Protein AF-A0A817SFK7-F1 (afdb_monomer)

Foldseek 3Di:
DAAAPPDNDDDDLLQAQLPDQPHPVSCSVVPQQNVVPPPPQFQDDDPPRSHTHRPNPACPPDQPDPVSVSVCPDVVQPDDQDPDDQLQCQLQPGFSHDWDADPNDTDTSNPPCVVPPCQDPRNACPNRQRDDVSPSNDD

pLDDT: mean 80.05, std 12.33, range [41.25, 94.56]

Secondary structure (DSSP, 8-state):
-EE-TTSS-EE-GGGSSSSS--STT--STT-TTGGGG--TTPEE-STT---EE-GGGSSSSS--STT-TTT---TTSSS---SS--TTTTTSS---SPPEEETTEEE-TTSSGGGS-SSSTTTTTSSS--SGGGGGG--

Nearest PDB structures (foldseek):
  8jxc-assembly1_A  TM=4.296E-01  e=4.585E-03  Rattus norvegicus
  8jxb-assembly1_B  TM=3.738E-01  e=1.052E-03  Rattus norvegicus
  2kny-assembly1_A  TM=7.886E-01  e=1.893E-01  Homo sapiens
  8jxg-assembly1_A  TM=3.583E-01  e=1.256E-02  Rattus norvegicus
  8yw1-assembly1_C  TM=3.105E-01  e=2.523E-02  Homo sapiens

Sequence (139 aa):
MYRCANSSKCISKYRLLDGIQDCLANDDETYGNSCSLGHHYRFQCSDDWPKCLSPLLIHDDYEDCPVGEEEIQFPWRIAQSRTNISFATICDGFRELEPILIDDQYHTDETECNYWPCDNRYTRCNNIWNCPKGNDQLP

Structure (mmCIF, N/CA/C/O backbone):
data_AF-A0A817SFK7-F1
#
_entry.id   AF-A0A817SFK7-F1
#
loop_
_atom_site.group_PDB
_atom_site.id
_atom_site.type_symbol
_atom_site.label_atom_id
_atom_site.label_alt_id
_atom_site.label_com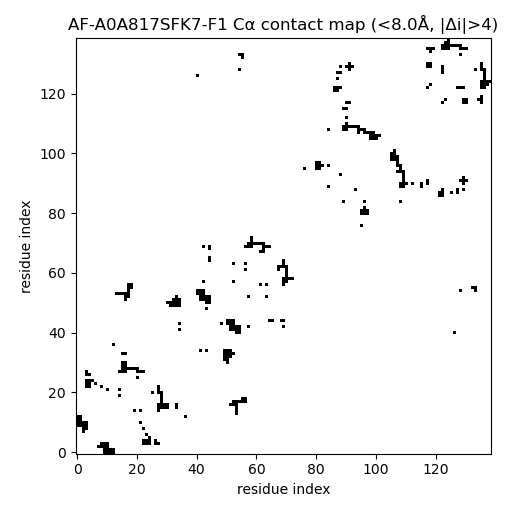p_id
_atom_site.label_asym_id
_atom_site.label_entity_id
_atom_site.label_seq_id
_atom_site.pdbx_PDB_ins_code
_atom_site.Cartn_x
_atom_site.Cartn_y
_atom_site.Cartn_z
_atom_site.occupancy
_atom_site.B_iso_or_equiv
_atom_site.auth_seq_id
_atom_site.auth_comp_id
_atom_site.auth_asym_id
_atom_site.auth_atom_id
_atom_site.pdbx_PDB_model_num
ATOM 1 N N . MET A 1 1 ? -6.411 -5.310 19.654 1.00 84.50 1 MET A N 1
ATOM 2 C CA . MET A 1 1 ? -7.867 -5.277 19.414 1.00 84.50 1 MET A CA 1
ATOM 3 C C . MET A 1 1 ? -8.401 -3.886 19.736 1.00 84.50 1 MET A C 1
ATOM 5 O O . MET A 1 1 ? -7.888 -3.277 20.672 1.00 84.50 1 MET A O 1
ATOM 9 N N . TYR A 1 2 ? -9.351 -3.390 18.948 1.00 88.44 2 TYR A N 1
ATOM 10 C CA . TYR A 1 2 ? -10.084 -2.131 19.127 1.00 88.44 2 TYR A CA 1
ATOM 11 C C . TYR A 1 2 ? -11.576 -2.446 19.279 1.00 88.44 2 TYR A C 1
ATOM 13 O O . TYR A 1 2 ? -12.042 -3.414 18.681 1.00 88.44 2 TYR A O 1
ATOM 21 N N . ARG A 1 3 ? -12.314 -1.683 20.092 1.00 93.88 3 ARG A N 1
ATOM 22 C CA . ARG A 1 3 ? -13.761 -1.863 20.282 1.00 93.88 3 ARG A CA 1
ATOM 23 C C . ARG A 1 3 ? -14.482 -0.653 19.709 1.00 93.88 3 ARG A C 1
ATOM 25 O O . ARG A 1 3 ? -14.225 0.448 20.183 1.00 93.88 3 ARG A O 1
ATOM 32 N N . CYS A 1 4 ? -15.394 -0.898 18.774 1.00 94.56 4 CYS A N 1
ATOM 33 C CA . CYS A 1 4 ? -16.192 0.149 18.152 1.00 94.56 4 CYS A CA 1
ATOM 34 C C . CYS A 1 4 ? -17.044 0.898 19.192 1.00 94.56 4 CYS A C 1
AT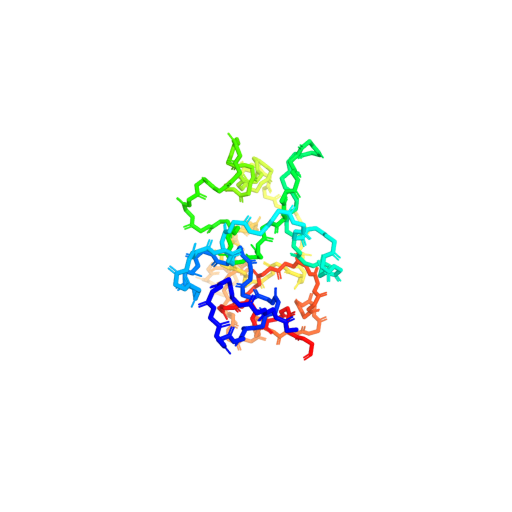OM 36 O O . CYS A 1 4 ? -17.577 0.304 20.143 1.00 94.56 4 CYS A O 1
ATOM 38 N N . ALA A 1 5 ? -17.227 2.195 18.989 1.00 93.81 5 ALA A N 1
ATOM 39 C CA . ALA A 1 5 ? -18.073 3.052 19.794 1.00 93.81 5 ALA A CA 1
ATOM 40 C C . ALA A 1 5 ? -19.527 2.565 19.746 1.00 93.81 5 ALA A C 1
ATOM 42 O O . ALA A 1 5 ? -20.034 2.129 18.712 1.00 93.81 5 ALA A O 1
ATOM 43 N N . ASN A 1 6 ? -20.207 2.615 20.896 1.00 91.94 6 ASN A N 1
ATOM 44 C CA . ASN A 1 6 ? -21.608 2.198 21.054 1.00 91.94 6 ASN A CA 1
ATOM 45 C C . ASN A 1 6 ? -21.925 0.774 20.552 1.00 91.94 6 ASN A C 1
ATOM 47 O O . ASN A 1 6 ? -23.074 0.460 20.251 1.00 91.94 6 ASN A O 1
ATOM 51 N N . SER A 1 7 ? -20.919 -0.100 20.481 1.00 91.56 7 SER A N 1
ATOM 52 C CA . SER A 1 7 ? -21.060 -1.456 19.966 1.00 91.56 7 SER A CA 1
ATOM 53 C C . SER A 1 7 ? -20.242 -2.456 20.783 1.00 91.56 7 SER A C 1
ATOM 55 O O . SER A 1 7 ? -19.253 -2.118 21.441 1.00 91.56 7 SER A O 1
ATOM 57 N N . SER A 1 8 ? -20.668 -3.719 20.746 1.00 92.44 8 SER A N 1
ATOM 58 C CA . SER A 1 8 ? -19.890 -4.859 21.237 1.00 92.44 8 SER A CA 1
ATOM 59 C C . SER A 1 8 ? -18.944 -5.426 20.173 1.00 92.44 8 SER A C 1
ATOM 61 O O . SER A 1 8 ? -18.239 -6.396 20.445 1.00 92.44 8 SER A O 1
ATOM 63 N N . LYS A 1 9 ? -18.939 -4.861 18.956 1.00 92.38 9 LYS A N 1
ATOM 64 C CA . LYS A 1 9 ? -18.041 -5.276 17.876 1.00 92.38 9 LYS A CA 1
ATOM 65 C C . LYS A 1 9 ? -16.607 -4.873 18.217 1.00 92.38 9 LYS A C 1
ATOM 67 O O . LYS A 1 9 ? -16.328 -3.723 18.558 1.00 92.38 9 LYS A O 1
ATOM 72 N N . CYS A 1 10 ? -15.704 -5.835 18.094 1.00 92.56 10 CYS A N 1
ATOM 73 C CA . CYS A 1 10 ? -14.273 -5.627 18.227 1.00 92.56 10 CYS A CA 1
ATOM 74 C C . CYS A 1 10 ? -13.593 -5.948 16.900 1.00 92.56 10 CYS A C 1
ATOM 76 O O . CYS A 1 10 ? -13.917 -6.951 16.266 1.00 92.56 10 CYS A O 1
ATOM 78 N N . ILE A 1 11 ? -12.626 -5.125 16.518 1.00 87.81 11 ILE A N 1
ATOM 79 C CA . ILE A 1 11 ? -11.842 -5.276 15.296 1.00 87.81 11 ILE A CA 1
ATOM 80 C C . ILE A 1 11 ? -10.348 -5.326 15.619 1.00 87.81 11 ILE A C 1
ATOM 82 O O . ILE A 1 11 ? -9.895 -5.075 16.746 1.00 87.81 11 ILE A O 1
ATOM 86 N N . SER A 1 12 ? -9.558 -5.711 14.626 1.00 86.38 12 SER A N 1
ATOM 87 C CA . SER A 1 12 ? -8.106 -5.649 14.731 1.00 86.38 12 SER A CA 1
ATOM 88 C C . SER A 1 12 ? -7.633 -4.192 14.725 1.00 86.38 12 SER A C 1
ATOM 90 O O . SER A 1 12 ? -8.228 -3.360 14.060 1.00 86.38 12 SER A O 1
ATOM 92 N N . LYS A 1 13 ? -6.535 -3.866 15.421 1.00 84.62 13 LYS A N 1
ATOM 93 C CA . LYS A 1 13 ? -5.956 -2.502 15.375 1.00 84.62 13 LYS A CA 1
ATOM 94 C C . LYS A 1 13 ? -5.344 -2.158 14.006 1.00 84.62 13 LYS A C 1
ATOM 96 O O . LYS A 1 13 ? -5.092 -0.993 13.723 1.00 84.62 13 LYS A O 1
ATOM 101 N N . TYR A 1 14 ? -5.109 -3.175 13.178 1.00 81.12 14 TYR A N 1
ATOM 102 C CA . TYR A 1 14 ? -4.690 -3.017 11.786 1.00 81.12 14 TYR A CA 1
ATOM 103 C C . TYR A 1 14 ? -5.815 -2.476 10.887 1.00 81.12 14 TYR A C 1
ATOM 105 O O . TYR A 1 14 ? -5.510 -1.918 9.848 1.00 81.12 14 TYR A O 1
ATOM 113 N N . ARG A 1 15 ? -7.080 -2.598 11.314 1.00 85.62 15 ARG A N 1
ATOM 114 C CA . ARG A 1 15 ? -8.289 -2.109 10.628 1.00 85.62 15 ARG A CA 1
ATOM 115 C C . ARG A 1 15 ? -8.686 -0.691 11.060 1.00 85.62 15 ARG A C 1
ATOM 117 O O . ARG A 1 15 ? -9.852 -0.393 11.233 1.00 85.62 15 ARG A O 1
ATOM 124 N N . LEU A 1 16 ? -7.711 0.113 11.471 1.00 89.81 16 LEU A N 1
ATOM 125 C CA . LEU A 1 16 ? -7.960 1.496 11.883 1.00 89.81 16 LEU A CA 1
ATOM 126 C C . LEU A 1 16 ? -7.345 2.394 10.824 1.00 89.81 16 LEU A C 1
ATOM 128 O O . LEU A 1 16 ? -6.133 2.273 10.618 1.00 89.81 16 LEU A O 1
ATOM 132 N N . LEU A 1 17 ? -8.116 3.306 10.237 1.00 89.94 17 LEU A N 1
ATOM 133 C CA . LEU A 1 17 ? -7.667 4.144 9.121 1.00 89.94 17 LEU A CA 1
ATOM 134 C C . LEU A 1 17 ? -7.189 3.285 7.948 1.00 89.94 17 LEU A C 1
ATOM 136 O O . LEU A 1 17 ? -6.061 3.461 7.487 1.00 89.94 17 LEU A O 1
ATOM 140 N N . ASP A 1 18 ? -7.981 2.283 7.575 1.00 85.81 18 ASP A N 1
ATOM 141 C CA . ASP A 1 18 ? -7.690 1.390 6.453 1.00 85.81 18 ASP A CA 1
ATOM 142 C C . ASP A 1 18 ? -8.562 1.639 5.213 1.00 85.81 1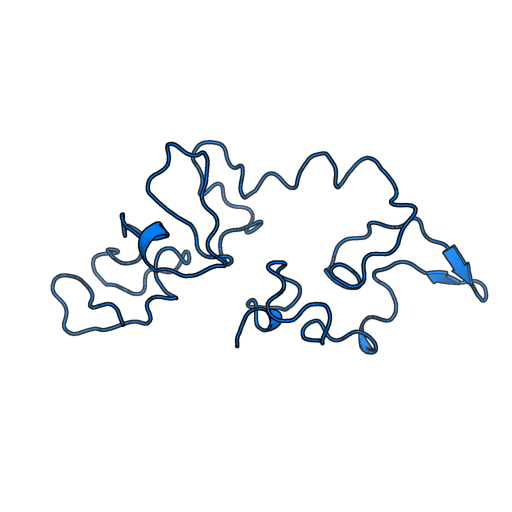8 ASP A C 1
ATOM 144 O O . ASP A 1 18 ? -8.490 0.872 4.253 1.00 85.81 18 ASP A O 1
ATOM 148 N N . GLY A 1 19 ? -9.362 2.708 5.243 1.00 87.50 19 GLY A N 1
ATOM 149 C CA . GLY A 1 19 ? -10.293 3.112 4.194 1.00 87.50 19 GLY A CA 1
ATOM 150 C C . GLY A 1 19 ? -11.632 2.389 4.260 1.00 87.50 19 GLY A C 1
ATOM 151 O O . GLY A 1 19 ? -12.549 2.711 3.501 1.00 87.50 19 GLY A O 1
ATOM 152 N N . ILE A 1 20 ? -11.782 1.402 5.150 1.00 89.31 20 ILE A N 1
ATOM 153 C CA . ILE A 1 20 ? -12.969 0.561 5.235 1.00 89.31 20 ILE A CA 1
ATOM 154 C C . ILE A 1 20 ? -13.701 0.863 6.534 1.00 89.31 20 ILE A C 1
ATOM 156 O O . ILE A 1 20 ? -13.206 0.632 7.628 1.00 89.31 20 ILE A O 1
ATOM 160 N N . GLN A 1 21 ? -14.959 1.282 6.413 1.00 93.44 21 GLN A N 1
ATOM 161 C CA . GLN A 1 21 ? -15.839 1.392 7.569 1.00 93.44 21 GLN A CA 1
ATOM 162 C C . GLN A 1 21 ? -16.195 -0.005 8.115 1.00 93.44 21 GLN A C 1
ATOM 164 O O . GLN A 1 21 ? -17.176 -0.636 7.703 1.00 93.44 21 GLN A O 1
ATOM 169 N N . ASP A 1 22 ? -15.436 -0.485 9.093 1.00 91.94 22 ASP A N 1
ATOM 170 C CA . ASP A 1 22 ? -15.743 -1.670 9.880 1.00 91.94 22 ASP A CA 1
ATOM 171 C C . ASP A 1 22 ? -16.681 -1.346 11.056 1.00 91.94 22 ASP A C 1
ATOM 173 O O . ASP A 1 22 ? -17.517 -2.184 11.434 1.00 91.94 22 ASP A O 1
ATOM 177 N N . CYS A 1 23 ? -16.582 -0.163 11.663 1.00 92.88 23 CYS A N 1
ATOM 178 C CA . CYS A 1 23 ? -17.437 0.241 12.776 1.00 92.88 23 CYS A CA 1
ATOM 179 C C . CYS A 1 23 ? -18.687 1.013 12.318 1.00 92.88 23 CYS A C 1
ATOM 181 O O . CYS A 1 23 ? -18.649 1.904 11.475 1.00 92.88 23 CYS A O 1
ATOM 183 N N . LEU A 1 24 ? -19.838 0.729 12.949 1.00 92.81 24 LEU A N 1
ATOM 184 C CA . LEU A 1 24 ? -21.110 1.411 12.640 1.00 92.81 24 LEU A CA 1
ATOM 185 C C . LEU A 1 24 ? -21.031 2.935 12.815 1.00 92.81 24 LEU A C 1
ATOM 187 O O . LEU A 1 24 ? -21.691 3.665 12.085 1.00 92.81 24 LEU A O 1
ATOM 191 N N . ALA A 1 25 ? -20.241 3.401 13.783 1.00 93.12 25 ALA A N 1
ATOM 192 C CA . ALA A 1 25 ? -20.042 4.820 14.056 1.00 93.12 25 ALA A CA 1
ATOM 193 C C . ALA A 1 25 ? -18.866 5.436 13.271 1.00 93.12 25 ALA A C 1
ATOM 195 O O . ALA A 1 25 ? -18.609 6.625 13.443 1.00 93.12 25 ALA A O 1
ATOM 196 N N . ASN A 1 26 ? -18.181 4.655 12.422 1.00 93.62 26 ASN A N 1
ATOM 197 C CA . ASN A 1 26 ? -17.002 5.065 11.648 1.00 93.62 26 ASN A CA 1
ATOM 198 C C . ASN A 1 26 ? -15.843 5.604 12.518 1.00 93.62 26 ASN A C 1
ATOM 200 O O . ASN A 1 26 ? -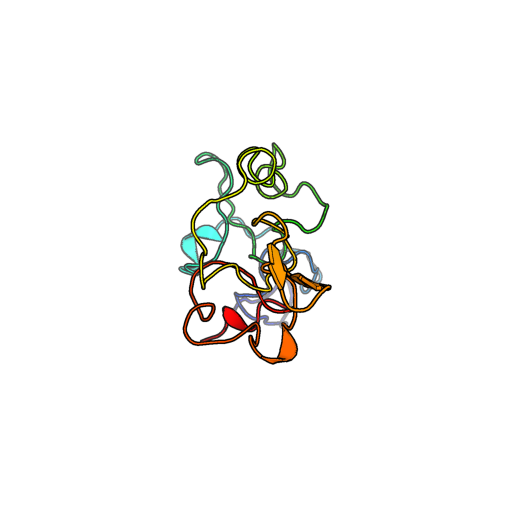15.079 6.487 12.122 1.00 93.62 26 ASN A O 1
ATOM 204 N N . ASP A 1 27 ? -15.765 5.136 13.765 1.00 93.25 27 A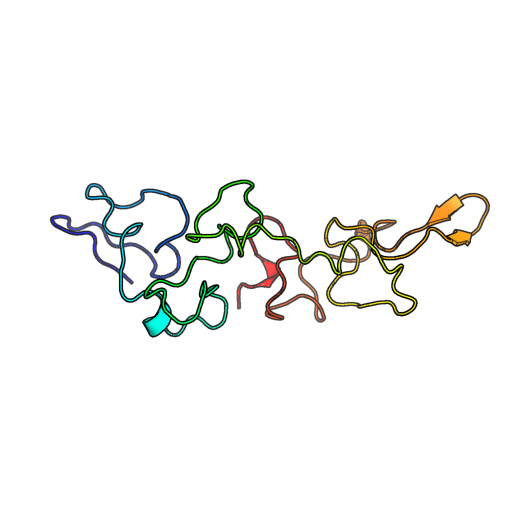SP A N 1
ATOM 205 C CA . ASP A 1 27 ? -14.762 5.541 14.752 1.00 93.25 27 ASP A CA 1
ATOM 206 C C . ASP A 1 27 ? -13.390 4.885 14.526 1.00 93.25 27 ASP A C 1
ATOM 208 O O . ASP A 1 27 ? -12.364 5.390 14.984 1.00 93.25 27 ASP A O 1
ATOM 212 N N . ASP A 1 28 ? -13.375 3.797 13.766 1.00 92.25 28 ASP A N 1
ATOM 213 C CA . ASP A 1 28 ? -12.198 3.149 13.203 1.00 92.25 28 ASP A CA 1
ATOM 214 C C . ASP A 1 28 ? -11.474 4.020 12.171 1.00 92.25 28 ASP A C 1
ATOM 216 O O . ASP A 1 28 ? -10.264 4.224 12.292 1.00 92.25 28 ASP A O 1
ATOM 220 N N . GLU A 1 29 ? -12.225 4.645 11.263 1.00 92.62 29 GLU A N 1
ATOM 221 C CA . GLU A 1 29 ? -11.691 5.514 10.200 1.00 92.62 29 GLU A CA 1
ATOM 222 C C . GLU A 1 29 ? -11.489 6.971 10.648 1.00 92.62 29 GLU A C 1
ATOM 224 O O . GLU A 1 29 ? -11.021 7.844 9.915 1.00 92.62 29 GLU A O 1
ATOM 229 N N . THR A 1 30 ? -11.803 7.267 11.907 1.00 90.44 30 THR A N 1
ATOM 230 C CA . THR A 1 30 ? -11.577 8.584 12.520 1.00 90.44 30 THR A CA 1
ATOM 231 C C . THR A 1 30 ? -10.665 8.521 13.742 1.00 90.44 30 THR A C 1
ATOM 233 O O . THR A 1 30 ? -10.536 9.499 14.483 1.00 90.44 30 THR A O 1
ATOM 236 N N . TYR A 1 31 ? -9.961 7.402 13.930 1.00 89.62 31 TYR A N 1
ATOM 237 C CA . TYR A 1 31 ? -9.110 7.167 15.088 1.00 89.62 31 TYR A CA 1
ATOM 238 C C . TYR A 1 31 ? -7.909 8.128 15.150 1.00 89.62 31 TYR A C 1
ATOM 240 O O . TYR A 1 31 ? -6.950 8.015 14.392 1.00 89.62 31 TYR A O 1
ATOM 248 N N . GLY A 1 32 ? -7.940 9.073 16.095 1.00 85.06 32 GLY A N 1
ATOM 249 C CA . GLY A 1 32 ? -6.965 10.171 16.167 1.00 85.06 32 GLY A CA 1
ATOM 250 C C . GLY A 1 32 ? -5.578 9.832 16.727 1.00 85.06 32 GLY A C 1
ATOM 251 O O . GLY A 1 32 ? -4.671 10.627 16.553 1.00 85.06 32 GLY A O 1
ATOM 252 N N . ASN A 1 33 ? -5.390 8.681 17.386 1.00 84.69 33 ASN A N 1
ATOM 253 C CA . ASN A 1 33 ? -4.102 8.279 17.988 1.00 84.69 33 ASN A CA 1
ATOM 254 C C . ASN A 1 33 ? -3.448 7.114 17.231 1.00 84.69 33 ASN A C 1
ATOM 256 O O . ASN A 1 33 ? -2.780 6.259 17.821 1.00 84.69 33 ASN A O 1
ATOM 260 N N . SER A 1 34 ? -3.679 7.022 15.924 1.00 85.31 34 SER A N 1
ATOM 261 C CA . SER A 1 34 ? -3.199 5.913 15.093 1.00 85.31 34 SER A CA 1
ATOM 262 C C . SER A 1 34 ? -1.674 5.795 15.064 1.00 85.31 34 SER A C 1
ATOM 264 O O . SER A 1 34 ? -1.155 4.683 14.991 1.00 85.31 34 SER A O 1
ATOM 266 N N . CYS A 1 35 ? -0.952 6.910 15.207 1.00 82.62 35 CYS A N 1
ATOM 267 C CA . CYS A 1 35 ? 0.510 6.924 15.295 1.00 82.62 35 CYS A CA 1
ATOM 268 C C . CYS A 1 35 ? 1.031 6.227 16.563 1.00 82.62 35 CYS A C 1
ATOM 270 O O . CYS A 1 35 ? 2.060 5.557 16.547 1.00 82.62 35 CYS A O 1
ATOM 272 N N . SER A 1 36 ? 0.286 6.298 17.672 1.00 83.00 36 SER A N 1
ATOM 273 C CA . SER A 1 36 ? 0.658 5.661 18.944 1.00 83.00 36 SER A CA 1
ATOM 274 C C . SER A 1 36 ? 0.358 4.161 18.996 1.00 83.00 36 SER A C 1
ATOM 276 O O . SER A 1 36 ? 0.622 3.516 20.011 1.00 83.00 36 SER A O 1
ATOM 278 N N . LEU A 1 37 ? -0.204 3.578 17.932 1.00 77.38 37 LEU A N 1
ATOM 279 C CA . LEU A 1 37 ? -0.498 2.146 17.895 1.00 77.38 37 LEU A CA 1
ATOM 280 C C . LEU A 1 37 ? 0.772 1.278 17.819 1.00 77.38 37 LEU A C 1
ATOM 282 O O . LEU A 1 37 ? 0.668 0.063 17.985 1.00 77.38 37 LEU A O 1
ATOM 286 N N . GLY A 1 38 ? 1.949 1.882 17.606 1.00 63.00 38 GLY A N 1
ATOM 287 C CA . GLY A 1 38 ? 3.236 1.177 17.562 1.00 63.00 38 GLY A CA 1
ATOM 288 C C . GLY A 1 38 ? 3.379 0.265 16.343 1.00 63.00 38 GLY A C 1
ATOM 289 O O . GLY A 1 38 ? 4.179 -0.666 16.349 1.00 63.00 38 GLY A O 1
ATOM 290 N N . HIS A 1 39 ? 2.572 0.501 15.308 1.00 65.88 39 HIS A N 1
ATOM 291 C CA . HIS A 1 39 ? 2.678 -0.204 14.041 1.00 65.88 39 HIS A CA 1
ATOM 292 C C . HIS A 1 39 ? 3.740 0.492 13.196 1.00 65.88 39 HIS A C 1
ATOM 294 O O . HIS A 1 39 ? 3.493 1.573 12.671 1.00 65.88 39 HIS A O 1
ATOM 300 N N . HIS A 1 40 ? 4.903 -0.149 13.077 1.00 53.75 40 HIS A N 1
ATOM 301 C CA . HIS A 1 40 ? 6.073 0.369 12.360 1.00 53.75 40 HIS A CA 1
ATOM 302 C C . HIS A 1 40 ? 5.794 0.799 10.911 1.00 53.75 40 HIS A C 1
ATOM 304 O O . HIS A 1 40 ? 6.528 1.623 10.385 1.00 53.75 40 HIS A O 1
ATOM 310 N N . TYR A 1 41 ? 4.741 0.260 10.291 1.00 61.88 41 TYR A N 1
ATOM 311 C CA . TYR A 1 41 ? 4.451 0.416 8.866 1.00 61.88 41 TYR A CA 1
ATOM 312 C C . TYR A 1 41 ? 3.407 1.494 8.542 1.00 61.88 41 TYR A C 1
ATOM 314 O O . TYR A 1 41 ? 3.051 1.646 7.384 1.00 61.88 41 TYR A O 1
ATOM 322 N N . ARG A 1 42 ? 2.862 2.220 9.526 1.00 77.19 42 ARG A N 1
ATOM 323 C CA . ARG A 1 42 ? 1.869 3.269 9.237 1.00 77.19 42 ARG A CA 1
ATOM 324 C C . ARG A 1 42 ? 2.533 4.516 8.659 1.00 77.19 42 ARG A C 1
ATOM 326 O O . ARG A 1 42 ? 3.573 4.937 9.160 1.00 77.19 42 ARG A O 1
ATOM 333 N N . PHE A 1 43 ? 1.898 5.125 7.663 1.00 80.19 43 PHE A N 1
ATOM 334 C CA . PHE A 1 43 ? 2.380 6.356 7.047 1.00 80.19 43 PHE A CA 1
ATOM 335 C C . PHE A 1 43 ? 1.906 7.559 7.851 1.00 80.19 43 PHE A C 1
ATOM 337 O O . PHE A 1 43 ? 0.706 7.770 8.011 1.00 80.19 43 PHE A O 1
ATOM 344 N N . GLN A 1 44 ? 2.838 8.329 8.398 1.00 83.88 44 GLN A N 1
ATOM 345 C CA . GLN A 1 44 ? 2.517 9.634 8.953 1.00 83.88 44 GLN A CA 1
ATOM 346 C C . GLN A 1 44 ? 2.585 10.635 7.804 1.00 83.88 44 GLN A C 1
ATOM 348 O O . GLN A 1 44 ? 3.621 10.732 7.148 1.00 83.88 44 GLN A O 1
ATOM 353 N N . CYS A 1 45 ? 1.495 11.369 7.582 1.00 80.62 45 CYS A N 1
ATOM 354 C CA . CYS A 1 45 ? 1.537 12.579 6.765 1.00 80.62 45 CYS A CA 1
ATOM 355 C C . CYS A 1 45 ? 2.506 13.598 7.413 1.00 80.62 45 CYS A C 1
ATOM 357 O O . CYS A 1 45 ? 3.156 13.303 8.416 1.00 80.62 45 CYS A O 1
ATOM 359 N N . SER A 1 46 ? 2.582 14.812 6.881 1.00 79.75 46 SER A N 1
ATOM 360 C CA . SER A 1 46 ? 3.342 15.947 7.415 1.00 79.75 46 SER A CA 1
ATOM 361 C C . SER A 1 46 ? 3.360 15.958 8.950 1.00 79.75 46 SER A C 1
ATOM 363 O O . SER A 1 46 ? 2.327 15.693 9.560 1.00 79.75 46 SER A O 1
ATOM 365 N N . ASP A 1 47 ? 4.497 16.291 9.578 1.00 69.06 47 ASP A N 1
ATOM 366 C CA . ASP A 1 47 ? 4.728 16.132 11.033 1.00 69.06 47 ASP A CA 1
ATOM 367 C C . ASP A 1 47 ? 3.613 16.711 11.935 1.00 69.06 47 ASP A C 1
ATOM 369 O O . ASP A 1 47 ? 3.399 16.240 13.054 1.00 69.06 47 ASP A O 1
ATOM 373 N N . ASP A 1 48 ? 2.874 17.708 11.443 1.00 77.88 48 ASP A N 1
ATOM 374 C CA . ASP A 1 48 ? 1.752 18.354 12.131 1.00 77.88 48 ASP A CA 1
ATOM 375 C C . ASP A 1 48 ? 0.427 17.559 12.083 1.00 77.88 48 ASP A C 1
ATOM 377 O O . ASP A 1 48 ? -0.553 17.934 12.738 1.00 77.88 48 ASP A O 1
ATOM 381 N N . TRP A 1 49 ? 0.354 16.465 11.319 1.00 80.75 49 TRP A N 1
ATOM 382 C CA . TRP A 1 49 ? -0.848 15.652 11.187 1.00 80.75 49 TRP A CA 1
ATOM 383 C C . TRP A 1 49 ? -0.901 14.566 12.273 1.00 80.75 49 TRP A C 1
ATOM 385 O O . TRP A 1 49 ? 0.012 13.749 12.399 1.00 80.75 49 TRP A O 1
ATOM 395 N N . PRO A 1 50 ? -1.981 14.509 13.074 1.00 81.38 50 PRO A N 1
ATOM 396 C CA . PRO A 1 50 ? -2.038 13.645 14.256 1.00 81.38 50 PRO A CA 1
ATOM 397 C C . PRO A 1 50 ? -2.308 12.170 13.926 1.00 81.38 50 PRO A C 1
ATOM 399 O O . PRO A 1 50 ? -2.240 11.308 14.805 1.00 81.38 50 PRO A O 1
ATOM 402 N N . LYS A 1 51 ? -2.676 11.883 12.677 1.00 86.81 51 LYS A N 1
ATOM 403 C CA . LYS A 1 51 ? -3.064 10.559 12.210 1.00 86.81 51 LYS A CA 1
ATOM 404 C C . LYS A 1 51 ? -1.920 9.925 11.417 1.00 86.81 51 LYS A C 1
ATOM 406 O O . LYS A 1 51 ? -1.030 10.583 10.902 1.00 86.81 51 LYS A O 1
ATOM 411 N N . CYS A 1 52 ? -1.966 8.608 11.348 1.00 85.31 52 CYS A N 1
ATOM 412 C CA . CYS A 1 52 ? -1.014 7.777 10.638 1.00 85.31 52 CYS A CA 1
ATOM 413 C C . CYS A 1 52 ? -1.824 6.726 9.890 1.00 85.31 52 CYS A C 1
ATOM 415 O O . CYS A 1 52 ? -2.469 5.876 10.524 1.00 85.31 52 CYS A O 1
ATOM 417 N N . LEU A 1 53 ? -1.808 6.833 8.571 1.00 84.50 53 LEU A N 1
ATOM 418 C CA . LEU A 1 53 ? -2.580 6.033 7.640 1.00 84.50 53 LEU A CA 1
ATOM 419 C C . LEU A 1 53 ? -2.124 4.575 7.655 1.00 84.50 53 LEU A C 1
ATOM 421 O O . LEU A 1 53 ? -0.973 4.250 7.977 1.00 84.50 53 LEU A O 1
ATOM 425 N N . SER A 1 54 ? -3.055 3.680 7.342 1.00 84.06 54 SER A N 1
ATOM 426 C CA . SER A 1 54 ? -2.709 2.312 6.980 1.00 84.06 54 SER A CA 1
ATOM 427 C C . SER A 1 54 ? -1.867 2.316 5.700 1.00 84.06 54 SER A C 1
ATOM 429 O O . SER A 1 54 ? -2.121 3.135 4.824 1.00 84.06 54 SER A O 1
ATOM 431 N N . PRO A 1 55 ? -0.937 1.360 5.530 1.00 76.19 55 PRO A N 1
ATOM 432 C CA . PRO A 1 55 ? -0.300 1.116 4.237 1.00 76.19 55 PRO A CA 1
ATOM 433 C C . PRO A 1 55 ? -1.279 0.938 3.073 1.00 76.19 55 PRO A C 1
ATOM 435 O O . PRO A 1 55 ? -0.882 1.099 1.931 1.00 76.19 55 PRO A O 1
ATOM 438 N N . LEU A 1 56 ? -2.528 0.537 3.363 1.00 76.81 56 LEU A N 1
ATOM 439 C CA . LEU A 1 56 ? -3.566 0.292 2.352 1.00 76.81 56 LEU A CA 1
ATOM 440 C C . LEU A 1 56 ? -4.024 1.582 1.652 1.00 76.81 56 LEU A C 1
ATOM 442 O O . LEU A 1 56 ? -4.625 1.476 0.595 1.00 76.81 56 LEU A O 1
ATOM 446 N N . LEU A 1 57 ? -3.724 2.738 2.248 1.00 81.38 57 LEU A N 1
ATOM 447 C CA . LEU A 1 57 ? -4.095 4.086 1.811 1.00 81.38 57 LEU A CA 1
ATOM 448 C C . LEU A 1 57 ? -2.898 4.845 1.217 1.00 81.38 57 LEU A C 1
ATOM 450 O O . LEU A 1 57 ? -2.767 6.050 1.373 1.00 81.38 57 LEU A O 1
ATOM 454 N N . ILE A 1 58 ? -1.913 4.114 0.696 1.00 80.38 58 ILE A N 1
ATOM 455 C CA . ILE A 1 58 ? -0.739 4.704 0.053 1.00 80.38 58 ILE A CA 1
ATOM 456 C C . ILE A 1 58 ? -0.794 4.294 -1.409 1.00 80.38 58 ILE A C 1
ATOM 458 O O . ILE A 1 58 ? -0.743 3.095 -1.699 1.00 80.38 58 ILE A O 1
ATOM 462 N N . HIS A 1 59 ? -0.830 5.274 -2.308 1.00 74.62 59 HIS A N 1
ATOM 463 C CA . HIS A 1 59 ? -1.001 5.061 -3.744 1.00 74.62 59 HIS A CA 1
ATOM 464 C C . HIS A 1 59 ? -2.298 4.309 -4.066 1.00 74.62 59 HIS A C 1
ATOM 466 O O . HIS A 1 59 ? -2.300 3.395 -4.897 1.00 74.62 59 HIS A O 1
ATOM 472 N N . ASP A 1 60 ? -3.382 4.651 -3.369 1.00 74.62 60 ASP A N 1
ATOM 473 C CA . ASP A 1 60 ? -4.706 4.062 -3.587 1.00 74.62 6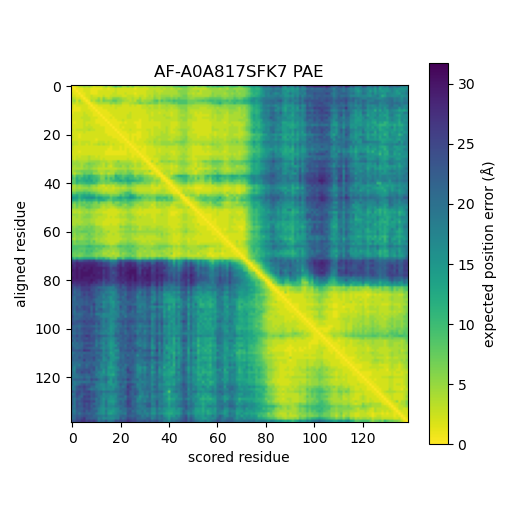0 ASP A CA 1
ATOM 474 C C . ASP A 1 60 ? -5.588 4.895 -4.540 1.00 74.62 60 ASP A C 1
ATOM 476 O O . ASP A 1 60 ? -6.763 4.574 -4.736 1.00 74.62 60 ASP A O 1
ATOM 480 N N . ASP A 1 61 ? -4.988 5.905 -5.183 1.00 78.12 61 ASP A N 1
ATOM 481 C CA . ASP A 1 61 ? -5.600 6.904 -6.059 1.00 78.12 61 ASP A CA 1
ATOM 482 C C . ASP A 1 61 ? -6.485 7.937 -5.322 1.00 78.12 61 ASP A C 1
ATOM 484 O O . ASP A 1 61 ? -7.161 8.743 -5.980 1.00 78.12 61 ASP A O 1
ATOM 488 N N . TYR A 1 62 ? -6.484 7.960 -3.981 1.00 83.94 62 TYR A N 1
ATOM 489 C CA . TYR A 1 62 ? -7.232 8.919 -3.165 1.00 83.94 62 TYR A CA 1
ATOM 490 C C . TYR A 1 62 ? -6.328 9.766 -2.269 1.00 83.94 62 TYR A C 1
ATOM 492 O O . TYR A 1 62 ? -5.460 9.274 -1.569 1.00 83.94 62 TYR A O 1
ATOM 500 N N . GLU A 1 63 ? -6.584 11.078 -2.246 1.00 86.88 63 GLU A N 1
ATOM 501 C CA . GLU A 1 63 ? -5.891 11.989 -1.330 1.00 86.88 63 GLU A CA 1
ATOM 502 C C . GLU A 1 63 ? -6.455 11.854 0.102 1.00 86.88 63 GLU A C 1
ATOM 504 O O . GLU A 1 63 ? -7.453 12.488 0.466 1.00 86.88 63 GLU A O 1
ATOM 509 N N . ASP A 1 64 ? -5.807 11.030 0.917 1.00 87.19 64 ASP A N 1
ATOM 510 C CA . ASP A 1 64 ? -6.050 10.804 2.338 1.00 87.19 64 ASP A CA 1
ATOM 511 C C . ASP A 1 64 ? -5.251 11.743 3.262 1.00 87.19 64 ASP A C 1
ATOM 513 O O . ASP A 1 64 ? -5.706 12.048 4.378 1.00 87.19 64 ASP A O 1
ATOM 517 N N . CYS A 1 65 ? -4.088 12.255 2.833 1.00 86.50 65 CYS A N 1
ATOM 518 C CA . CYS A 1 65 ? -3.400 13.341 3.542 1.00 86.50 65 CYS A CA 1
ATOM 519 C C . CYS A 1 65 ? -3.862 14.724 3.046 1.00 86.50 65 CYS A C 1
ATOM 521 O O . CYS A 1 65 ? -4.299 14.888 1.909 1.00 86.50 65 CYS A O 1
ATOM 523 N N . PRO A 1 66 ? -3.679 15.794 3.853 1.00 85.25 66 PRO A N 1
ATOM 524 C CA . PRO A 1 66 ? -4.093 17.154 3.484 1.00 85.25 66 PRO A CA 1
ATOM 525 C C . PRO A 1 66 ? -3.501 17.712 2.181 1.00 85.25 66 PRO A C 1
ATOM 527 O O . PRO A 1 66 ? -4.041 18.673 1.636 1.00 85.25 66 PRO A O 1
ATOM 530 N N . VAL A 1 67 ? -2.362 17.178 1.740 1.00 82.00 67 VAL A N 1
ATOM 531 C CA . VAL A 1 67 ? -1.643 17.597 0.527 1.00 82.00 67 VAL A CA 1
ATOM 532 C C . VAL A 1 67 ? -1.391 16.425 -0.432 1.00 82.00 67 VAL A C 1
ATOM 534 O O . VAL A 1 67 ? -0.585 16.573 -1.349 1.00 82.00 67 VAL A O 1
ATOM 537 N N . GLY A 1 68 ? -2.046 15.279 -0.201 1.00 81.00 68 GLY A N 1
ATOM 538 C CA . GLY A 1 68 ? -1.921 14.071 -1.021 1.00 81.00 68 GLY A CA 1
ATOM 539 C C . GLY A 1 68 ? -0.514 13.473 -1.067 1.00 81.00 68 GLY A C 1
ATOM 540 O O . GLY A 1 68 ? -0.150 12.871 -2.064 1.00 81.00 68 GLY A O 1
ATOM 541 N N . GLU A 1 69 ? 0.332 13.692 -0.057 1.00 81.06 69 GLU A N 1
ATOM 542 C CA . GLU A 1 69 ? 1.745 13.272 -0.068 1.00 81.06 69 GLU A CA 1
ATOM 543 C C . GLU A 1 69 ? 1.983 11.755 -0.061 1.00 81.06 69 GLU A C 1
ATOM 545 O O . GLU A 1 69 ? 3.011 11.294 -0.549 1.00 81.06 69 GLU A O 1
ATOM 550 N N . GLU A 1 70 ? 1.029 10.998 0.458 1.00 80.06 70 GLU A N 1
ATOM 551 C CA . GLU A 1 70 ? 0.865 9.553 0.317 1.00 80.06 70 GLU A CA 1
ATOM 552 C C . GLU A 1 70 ? 0.598 9.138 -1.136 1.00 80.06 70 GLU A C 1
ATOM 554 O O . GLU A 1 70 ? 1.110 8.113 -1.575 1.00 80.06 70 GLU A O 1
ATOM 559 N N . GLU A 1 71 ? -0.108 9.974 -1.903 1.00 76.81 71 GLU A N 1
ATOM 560 C CA . GLU A 1 71 ? -0.376 9.773 -3.332 1.00 76.81 71 GLU A CA 1
ATOM 561 C C . GLU A 1 71 ? 0.710 10.371 -4.224 1.00 76.81 71 GLU A C 1
ATOM 563 O O . GLU A 1 71 ? 0.858 9.984 -5.388 1.00 76.81 71 GLU A O 1
ATOM 568 N N . ILE A 1 72 ? 1.532 11.283 -3.689 1.00 69.31 72 ILE A N 1
ATOM 569 C CA . ILE A 1 72 ? 2.733 11.756 -4.367 1.00 69.31 72 ILE A CA 1
ATOM 570 C C . ILE A 1 72 ? 3.709 10.584 -4.416 1.00 69.31 72 ILE A C 1
ATOM 572 O O . ILE A 1 72 ? 4.594 10.404 -3.578 1.00 69.31 72 ILE A O 1
ATOM 576 N N . GLN A 1 73 ? 3.610 9.809 -5.489 1.00 58.25 73 GLN A N 1
ATOM 577 C CA . GLN A 1 73 ? 4.721 9.019 -5.969 1.00 58.25 73 GLN A CA 1
ATOM 578 C C . GLN A 1 73 ? 5.853 10.017 -6.195 1.00 58.25 73 GLN A C 1
ATOM 580 O O . GLN A 1 73 ? 5.766 10.848 -7.099 1.00 58.25 73 GLN A O 1
ATOM 585 N N . PHE A 1 74 ? 6.850 10.025 -5.301 1.00 47.81 74 PHE A N 1
ATOM 586 C CA . PHE A 1 74 ? 7.947 10.990 -5.336 1.00 47.81 74 PHE A CA 1
ATOM 587 C C . PHE A 1 74 ? 8.335 11.305 -6.791 1.00 47.81 74 PHE A C 1
ATOM 589 O O . PHE A 1 74 ? 8.615 10.366 -7.545 1.00 47.81 74 PHE A O 1
ATOM 596 N N . PRO A 1 75 ? 8.472 12.587 -7.180 1.00 41.25 75 PRO A N 1
ATOM 597 C CA . PRO A 1 75 ? 8.984 12.985 -8.495 1.00 41.25 75 PRO A CA 1
ATOM 598 C C . PRO A 1 75 ? 10.379 12.415 -8.835 1.00 41.25 75 PRO A C 1
ATOM 600 O O . PRO A 1 75 ? 10.892 12.632 -9.926 1.00 41.25 75 PRO A O 1
ATOM 603 N N . TRP A 1 76 ? 11.010 11.672 -7.919 1.00 44.00 76 TRP A N 1
ATOM 604 C CA . TRP A 1 76 ? 12.235 10.907 -8.144 1.00 44.00 76 TRP A CA 1
ATOM 605 C C . TRP A 1 76 ? 12.022 9.509 -8.744 1.00 44.00 76 TRP A C 1
ATOM 607 O O . TRP A 1 76 ? 13.010 8.911 -9.167 1.00 44.00 76 TRP A O 1
ATOM 617 N N . ARG A 1 77 ? 10.793 8.970 -8.810 1.00 45.66 77 ARG A N 1
ATOM 618 C CA . ARG A 1 77 ? 10.527 7.699 -9.518 1.00 45.66 77 ARG A CA 1
ATOM 619 C C . ARG A 1 77 ? 10.238 7.883 -11.012 1.00 45.66 77 ARG A C 1
ATOM 621 O O . ARG A 1 77 ? 10.392 6.938 -11.773 1.00 45.66 77 ARG A O 1
ATOM 628 N N . ILE A 1 78 ? 9.950 9.109 -11.458 1.00 43.81 78 ILE A N 1
ATOM 629 C CA . ILE A 1 78 ? 9.862 9.471 -12.880 1.00 43.81 78 ILE A CA 1
ATOM 630 C C . ILE A 1 78 ? 10.877 10.584 -13.173 1.00 43.81 78 ILE A C 1
ATOM 632 O O . ILE A 1 78 ? 10.501 11.746 -13.246 1.00 43.81 78 ILE A O 1
ATOM 636 N N . ALA A 1 79 ? 12.167 10.244 -13.305 1.00 41.31 79 ALA A N 1
ATOM 637 C CA . ALA A 1 79 ? 13.140 11.028 -14.102 1.00 41.31 79 ALA A CA 1
ATOM 638 C C . ALA A 1 79 ? 14.576 10.472 -14.110 1.00 41.31 79 ALA A C 1
ATOM 640 O O . ALA A 1 79 ? 15.383 10.926 -14.920 1.00 41.31 79 ALA A O 1
ATOM 641 N N . GLN A 1 80 ? 14.943 9.529 -13.240 1.00 47.69 80 GLN A N 1
ATOM 642 C CA . GLN A 1 80 ? 16.260 8.895 -13.315 1.00 47.69 80 GLN A CA 1
ATOM 643 C C . GLN A 1 80 ? 16.084 7.393 -13.446 1.00 47.69 80 GLN A C 1
ATOM 645 O O . GLN A 1 80 ? 15.815 6.722 -12.455 1.00 47.69 80 GLN A O 1
ATOM 650 N N . SER A 1 81 ? 16.280 6.888 -14.669 1.00 53.47 81 SER A N 1
ATOM 651 C CA . SER A 1 81 ? 16.695 5.504 -14.901 1.00 53.47 81 SER A CA 1
ATOM 652 C C . SER A 1 81 ? 17.717 5.147 -13.828 1.00 53.47 81 SER A C 1
ATOM 654 O O . SER A 1 81 ? 18.842 5.665 -13.843 1.00 53.47 81 SER A O 1
ATOM 656 N N . ARG A 1 82 ? 17.334 4.305 -12.867 1.00 60.09 82 ARG A N 1
ATOM 657 C CA . ARG A 1 82 ? 18.285 3.838 -11.863 1.00 60.09 82 ARG A CA 1
ATOM 658 C C . ARG A 1 82 ? 19.343 3.025 -12.604 1.00 60.09 82 ARG A C 1
ATOM 660 O O . ARG A 1 82 ? 19.028 2.210 -13.458 1.00 60.09 82 ARG A O 1
ATOM 667 N N . THR A 1 83 ? 20.620 3.252 -12.314 1.00 62.94 83 THR A N 1
ATOM 668 C CA . THR A 1 83 ? 21.693 2.386 -12.838 1.00 62.94 83 THR A CA 1
ATOM 669 C C . THR A 1 83 ? 21.904 1.151 -11.964 1.00 62.94 83 THR A C 1
ATOM 671 O O . THR A 1 83 ? 22.631 0.244 -12.352 1.00 62.94 83 THR A O 1
ATOM 674 N N . ASN A 1 84 ? 21.315 1.138 -10.763 1.00 73.19 84 ASN A N 1
ATOM 675 C CA . ASN A 1 84 ? 21.453 0.071 -9.784 1.00 73.19 84 ASN A CA 1
ATOM 676 C C . ASN A 1 84 ? 20.110 -0.602 -9.545 1.00 73.19 84 ASN A C 1
ATOM 678 O O . ASN A 1 84 ? 19.111 0.062 -9.271 1.00 73.19 84 ASN A O 1
ATOM 682 N N . ILE A 1 85 ? 20.140 -1.928 -9.584 1.00 79.06 85 ILE A N 1
ATOM 683 C CA . ILE A 1 85 ? 18.998 -2.768 -9.265 1.00 79.06 85 ILE A CA 1
ATOM 684 C C . ILE A 1 85 ? 18.776 -2.818 -7.748 1.00 79.06 85 ILE A C 1
ATOM 686 O O . ILE A 1 85 ? 19.723 -2.956 -6.969 1.00 79.06 85 ILE A O 1
ATOM 690 N N . SER A 1 86 ? 17.519 -2.701 -7.329 1.00 83.75 86 SER A N 1
ATOM 691 C CA . SER A 1 86 ? 17.098 -2.802 -5.933 1.00 83.75 86 SER A CA 1
ATOM 692 C C . SER A 1 86 ? 16.269 -4.067 -5.762 1.00 83.75 86 SER A C 1
ATOM 694 O O . SER A 1 86 ? 15.127 -4.120 -6.193 1.00 83.75 86 SER A O 1
ATOM 696 N N . PHE A 1 87 ? 16.806 -5.083 -5.082 1.00 85.81 87 PHE A N 1
ATOM 697 C CA . PHE A 1 87 ? 16.066 -6.331 -4.824 1.00 85.81 87 PHE A CA 1
ATOM 698 C C . PHE A 1 87 ? 14.762 -6.125 -4.037 1.00 85.81 87 PHE A C 1
ATOM 700 O O . PHE A 1 87 ? 13.905 -7.000 -4.027 1.00 85.81 87 PHE A O 1
ATOM 707 N N . ALA A 1 88 ? 14.614 -4.984 -3.368 1.00 81.50 88 ALA A N 1
ATOM 708 C CA . 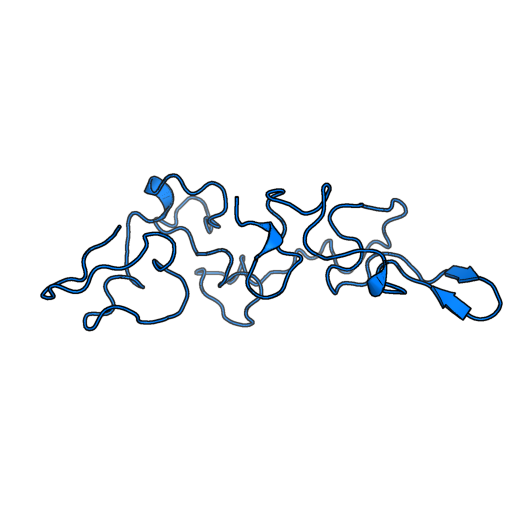ALA A 1 88 ? 13.409 -4.638 -2.632 1.00 81.50 88 ALA A CA 1
ATOM 709 C C . ALA A 1 88 ? 12.277 -4.089 -3.521 1.00 81.50 88 ALA A C 1
ATOM 711 O O . ALA A 1 88 ? 11.173 -3.962 -3.007 1.00 81.50 88 ALA A O 1
ATOM 712 N N . THR A 1 89 ? 12.563 -3.742 -4.784 1.00 78.75 89 THR A N 1
ATOM 713 C CA . THR A 1 89 ? 11.620 -3.122 -5.741 1.00 78.75 89 THR A CA 1
ATOM 714 C C . THR A 1 89 ? 11.615 -3.813 -7.111 1.00 78.75 89 THR A C 1
ATOM 716 O O . THR A 1 89 ? 11.036 -3.308 -8.052 1.00 78.75 89 THR A O 1
ATOM 719 N N . ILE A 1 90 ? 12.266 -4.975 -7.259 1.00 86.44 90 ILE A N 1
ATOM 720 C CA . ILE A 1 90 ? 12.101 -5.804 -8.466 1.00 86.44 90 ILE A CA 1
ATOM 721 C C . ILE A 1 90 ? 10.711 -6.433 -8.424 1.00 86.44 90 ILE A C 1
ATOM 723 O O . ILE A 1 90 ? 10.365 -7.045 -7.405 1.00 86.44 90 ILE A O 1
ATOM 727 N N . CYS A 1 91 ? 9.994 -6.395 -9.546 1.00 83.94 91 CYS A N 1
ATOM 728 C CA . CYS A 1 91 ? 8.673 -6.993 -9.691 1.00 83.94 91 CYS A CA 1
ATOM 729 C C . CYS A 1 91 ? 7.655 -6.416 -8.702 1.00 83.94 91 CYS A C 1
ATOM 731 O O . CYS A 1 91 ? 6.832 -7.151 -8.145 1.00 83.94 91 CYS A O 1
ATOM 733 N N . ASP A 1 92 ? 7.747 -5.109 -8.465 1.00 74.12 92 ASP A N 1
ATOM 734 C CA . ASP A 1 92 ? 6.846 -4.354 -7.594 1.00 74.12 92 ASP A CA 1
ATOM 735 C C . ASP A 1 92 ? 5.727 -3.642 -8.378 1.00 74.12 92 ASP A C 1
ATOM 737 O O . ASP A 1 92 ? 4.873 -2.978 -7.790 1.00 74.12 92 ASP A O 1
ATOM 741 N N . GLY A 1 93 ? 5.685 -3.840 -9.700 1.00 75.25 93 GLY A N 1
ATOM 742 C CA . GLY A 1 93 ? 4.725 -3.231 -10.614 1.00 75.25 93 GLY A CA 1
ATOM 743 C C . GLY A 1 93 ? 5.229 -1.947 -11.271 1.00 75.25 93 GLY A C 1
ATOM 744 O O . GLY A 1 93 ? 4.527 -1.403 -12.130 1.00 75.25 93 GLY A O 1
ATOM 745 N N . PHE A 1 94 ? 6.430 -1.471 -10.927 1.00 75.06 94 PHE A N 1
ATOM 746 C CA . PHE A 1 94 ? 7.005 -0.250 -11.475 1.00 75.06 94 PHE A CA 1
ATOM 747 C C . PHE A 1 94 ? 8.259 -0.543 -12.292 1.00 75.06 94 PHE A C 1
ATOM 749 O O . PHE A 1 94 ? 9.220 -1.133 -11.825 1.00 75.06 94 PHE A O 1
ATOM 756 N N . ARG A 1 95 ? 8.285 -0.060 -13.539 1.00 76.06 95 ARG A N 1
ATOM 757 C CA . ARG A 1 95 ? 9.493 -0.131 -14.366 1.00 76.06 95 ARG A CA 1
ATOM 758 C C . ARG A 1 95 ? 10.443 1.010 -14.015 1.00 76.06 95 ARG A C 1
ATOM 760 O O . ARG A 1 95 ? 10.220 2.146 -14.442 1.00 76.06 95 ARG A O 1
ATOM 767 N N . GLU A 1 96 ? 11.521 0.700 -13.309 1.00 76.06 96 GLU A N 1
ATOM 768 C CA . GLU A 1 96 ? 12.482 1.675 -12.775 1.00 76.06 96 GLU A CA 1
ATOM 769 C C . GLU A 1 96 ? 13.828 1.624 -13.503 1.00 76.06 96 GLU A C 1
ATOM 771 O O . GLU A 1 96 ? 14.594 2.600 -13.497 1.00 76.06 96 GLU A O 1
ATOM 776 N N . LEU A 1 97 ? 14.108 0.485 -14.142 1.00 81.12 97 LEU A N 1
ATOM 777 C CA . LEU A 1 97 ? 15.265 0.264 -15.000 1.00 81.12 97 LEU A CA 1
ATOM 778 C C . LEU A 1 97 ? 14.896 0.383 -16.484 1.00 81.12 97 LEU A C 1
ATOM 780 O O . LEU A 1 97 ? 13.825 -0.036 -16.930 1.00 81.12 97 LEU A O 1
ATOM 784 N N . GLU A 1 98 ? 15.824 0.926 -17.273 1.00 84.00 98 GLU A N 1
ATOM 785 C CA . GLU A 1 98 ? 15.693 0.928 -18.731 1.00 84.00 98 GLU A CA 1
ATOM 786 C C . GLU A 1 98 ? 15.732 -0.503 -19.289 1.00 84.00 98 GLU A C 1
ATOM 788 O O . GLU A 1 98 ? 16.510 -1.330 -18.798 1.00 84.00 98 GLU A O 1
ATOM 793 N N . PRO A 1 99 ? 14.941 -0.811 -20.334 1.00 88.19 99 PRO A N 1
ATOM 794 C CA . PRO A 1 99 ? 14.934 -2.138 -20.924 1.00 88.19 99 PRO A CA 1
ATOM 795 C C . PRO A 1 99 ? 16.300 -2.539 -21.486 1.00 88.19 99 PRO A C 1
ATOM 797 O O . PRO A 1 99 ? 16.930 -1.787 -22.235 1.00 88.19 99 PRO A O 1
ATOM 800 N N . ILE A 1 100 ? 16.719 -3.767 -21.198 1.00 89.00 100 ILE A N 1
ATOM 801 C CA . ILE A 1 100 ? 17.925 -4.381 -21.760 1.00 89.00 100 ILE A CA 1
ATOM 802 C C . ILE A 1 100 ? 17.547 -5.444 -22.792 1.00 89.00 100 ILE A C 1
ATOM 804 O O . ILE A 1 100 ? 16.562 -6.154 -22.620 1.00 89.00 100 ILE A O 1
ATOM 808 N N . LEU A 1 101 ? 18.319 -5.555 -23.875 1.00 93.38 101 LEU 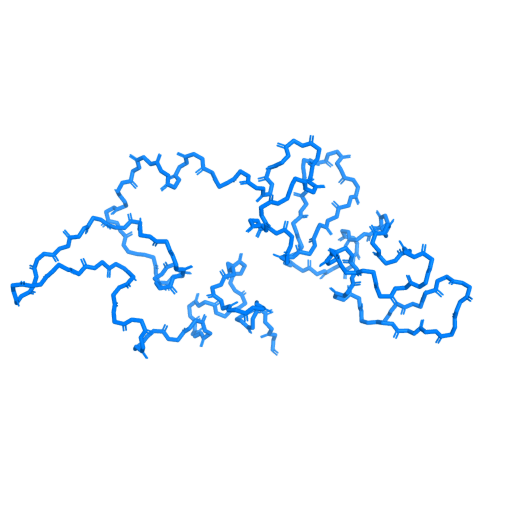A N 1
ATOM 809 C CA . LEU A 1 101 ? 18.094 -6.558 -24.918 1.00 93.38 101 LEU A CA 1
ATOM 810 C C . LEU A 1 101 ? 18.897 -7.830 -24.604 1.00 93.38 101 LEU A C 1
ATOM 812 O O . LEU A 1 101 ? 20.128 -7.784 -24.575 1.00 93.38 101 LEU A O 1
ATOM 816 N N . ILE A 1 102 ? 18.208 -8.950 -24.391 1.00 90.62 102 ILE A N 1
ATOM 817 C CA . ILE A 1 102 ? 18.785 -10.285 -24.172 1.00 90.62 102 ILE A CA 1
ATOM 818 C C . ILE A 1 102 ? 18.010 -11.260 -25.065 1.00 90.62 102 ILE A C 1
ATOM 820 O O . ILE A 1 102 ? 16.787 -11.226 -25.072 1.00 90.62 102 ILE A O 1
ATOM 824 N N . ASP A 1 103 ? 18.704 -12.091 -25.849 1.00 91.12 103 ASP A N 1
ATOM 825 C CA . ASP A 1 103 ? 18.087 -13.106 -26.724 1.00 91.12 103 ASP A CA 1
ATOM 826 C C . ASP A 1 103 ? 16.922 -12.576 -27.595 1.00 91.12 103 ASP A C 1
ATOM 828 O O . ASP A 1 103 ? 15.855 -13.182 -27.691 1.00 91.12 103 ASP A O 1
ATOM 832 N N . ASP A 1 104 ? 17.131 -11.413 -28.226 1.00 93.19 104 ASP A N 1
ATOM 833 C CA . ASP A 1 104 ? 16.150 -10.691 -29.058 1.00 93.19 104 ASP A CA 1
ATOM 834 C C . ASP A 1 104 ? 14.860 -10.253 -28.328 1.00 93.19 104 ASP A C 1
ATOM 836 O O . ASP A 1 104 ? 13.878 -9.860 -28.965 1.00 93.19 104 ASP A O 1
ATOM 840 N N . GLN A 1 105 ? 14.861 -10.256 -26.993 1.00 93.88 105 GLN A N 1
ATOM 841 C CA . GLN A 1 105 ? 13.763 -9.772 -26.158 1.00 93.88 105 GLN A CA 1
ATOM 842 C C . GLN A 1 105 ? 14.211 -8.629 -25.247 1.00 93.88 105 GLN A C 1
ATOM 844 O O . GLN A 1 105 ? 15.353 -8.561 -24.793 1.00 93.88 105 GLN A O 1
ATOM 849 N N . TYR A 1 106 ? 13.296 -7.691 -25.000 1.00 91.50 106 TYR A N 1
ATOM 850 C CA . TYR A 1 106 ? 13.519 -6.593 -24.066 1.00 91.50 106 TYR A CA 1
ATOM 851 C C . TYR A 1 106 ? 13.085 -7.015 -22.665 1.00 91.50 106 TYR A C 1
ATOM 853 O O . TYR A 1 106 ? 11.914 -7.323 -22.448 1.00 91.50 106 TYR A O 1
ATOM 861 N N . HIS A 1 107 ? 14.022 -6.978 -21.726 1.00 90.31 107 HIS A N 1
ATOM 862 C CA . HIS A 1 107 ? 13.816 -7.320 -20.325 1.00 90.31 107 HIS 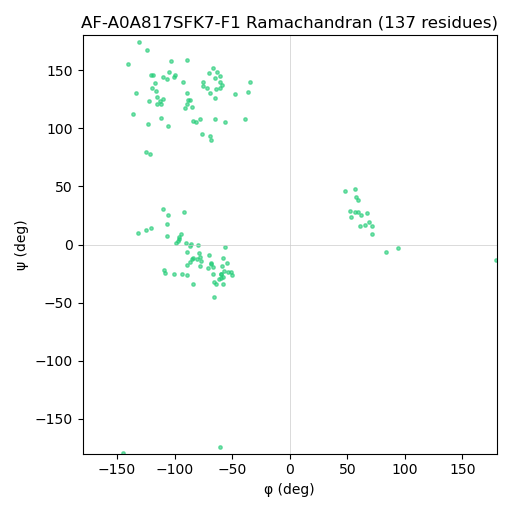A CA 1
ATOM 863 C C . HIS A 1 107 ? 13.902 -6.077 -19.446 1.00 90.31 107 HIS A C 1
ATOM 865 O O . HIS A 1 107 ? 14.703 -5.176 -19.698 1.00 90.31 107 HIS A O 1
ATOM 871 N N . THR A 1 108 ? 13.086 -6.049 -18.400 1.00 89.50 108 THR A N 1
ATOM 872 C CA . THR A 1 108 ? 13.087 -5.017 -17.355 1.00 89.50 108 THR A CA 1
ATOM 873 C C . THR A 1 108 ? 13.085 -5.682 -15.978 1.00 89.50 108 THR A C 1
ATOM 875 O O . THR A 1 108 ? 12.949 -6.901 -15.863 1.00 89.50 108 THR A O 1
ATOM 878 N N . ASP A 1 109 ? 13.198 -4.878 -14.927 1.00 85.94 109 ASP A N 1
ATOM 879 C CA . ASP A 1 109 ? 12.911 -5.260 -13.536 1.00 85.94 109 ASP A CA 1
ATOM 880 C C . ASP A 1 109 ? 11.505 -5.845 -13.316 1.00 85.94 109 ASP A C 1
ATOM 882 O O . ASP A 1 109 ? 11.288 -6.543 -12.335 1.00 85.94 109 ASP A O 1
ATOM 886 N N . GLU A 1 110 ? 10.598 -5.655 -14.274 1.00 86.38 110 GLU A N 1
ATOM 887 C CA . GLU A 1 110 ? 9.212 -6.143 -14.263 1.00 86.38 110 GLU A CA 1
ATOM 888 C C . GLU A 1 110 ? 8.964 -7.327 -15.220 1.00 86.38 110 GLU A C 1
ATOM 890 O O . GLU A 1 110 ? 7.826 -7.632 -15.588 1.00 86.38 110 GLU A O 1
ATOM 895 N N . THR A 1 111 ? 10.023 -8.006 -15.670 1.00 90.75 111 THR A N 1
ATOM 896 C CA . THR A 1 111 ? 9.906 -9.218 -16.498 1.00 90.75 111 THR A CA 1
ATOM 897 C C . THR A 1 111 ? 10.213 -10.480 -15.700 1.00 90.75 111 THR A C 1
ATOM 899 O O . THR A 1 111 ? 11.007 -10.473 -14.770 1.00 90.75 111 THR A O 1
ATOM 902 N N . GLU A 1 112 ? 9.560 -11.590 -16.061 1.00 91.19 112 GLU A N 1
ATOM 903 C CA . GLU A 1 112 ? 9.777 -12.906 -15.436 1.00 91.19 112 GLU A CA 1
ATOM 904 C C . GLU A 1 112 ? 9.509 -12.976 -13.913 1.00 91.19 112 GLU A C 1
ATOM 906 O O . GLU A 1 112 ? 10.008 -13.860 -13.215 1.00 91.19 112 GLU A O 1
ATOM 911 N N . CYS A 1 113 ? 8.614 -12.124 -13.403 1.00 87.69 113 CYS A N 1
ATOM 912 C CA . CYS A 1 113 ? 8.255 -12.027 -11.981 1.00 87.69 113 CYS A CA 1
ATOM 913 C C . CYS A 1 113 ? 7.708 -13.308 -11.331 1.00 87.69 113 CYS A C 1
ATOM 915 O O . CYS A 1 113 ? 7.662 -13.418 -10.109 1.00 87.69 113 CYS A O 1
ATOM 917 N N . ASN A 1 114 ? 7.375 -14.336 -12.115 1.00 89.38 114 ASN A N 1
ATOM 918 C CA . ASN A 1 114 ? 7.064 -15.666 -11.582 1.00 89.38 114 ASN A CA 1
ATOM 919 C C . ASN A 1 114 ? 8.231 -16.280 -10.785 1.00 89.38 114 ASN A C 1
ATOM 921 O O . ASN A 1 114 ? 7.997 -17.112 -9.909 1.00 89.38 114 ASN A O 1
ATOM 925 N N . TYR A 1 115 ? 9.474 -15.876 -11.071 1.00 90.31 115 TYR A N 1
ATOM 926 C CA . TYR A 1 115 ? 10.661 -16.294 -10.319 1.00 90.31 115 TYR A CA 1
ATOM 927 C C . TYR A 1 115 ? 10.991 -15.376 -9.134 1.00 90.31 115 TYR A C 1
ATOM 929 O O . TYR A 1 115 ? 11.872 -15.712 -8.340 1.00 90.31 115 TYR A O 1
ATOM 937 N N . TRP A 1 116 ? 10.282 -14.253 -8.982 1.00 88.75 116 TRP A N 1
ATOM 938 C CA . TRP A 1 116 ? 10.469 -13.279 -7.909 1.00 88.75 116 TRP A CA 1
ATOM 939 C C . TRP A 1 116 ? 9.150 -13.051 -7.151 1.00 88.75 116 TRP A C 1
ATOM 941 O O . TRP A 1 116 ? 8.442 -12.077 -7.399 1.00 88.75 116 TRP A O 1
ATOM 951 N N . PRO A 1 117 ? 8.771 -13.963 -6.232 1.00 88.56 117 PRO A N 1
ATOM 952 C CA . PRO A 1 117 ? 7.539 -13.819 -5.465 1.00 88.56 117 PRO A CA 1
ATOM 953 C C . PRO A 1 117 ? 7.545 -12.511 -4.678 1.00 88.56 117 PRO A C 1
ATOM 955 O O . PRO A 1 117 ? 8.544 -12.188 -4.039 1.00 88.56 117 PRO A O 1
ATOM 958 N N . CYS A 1 118 ? 6.419 -11.803 -4.664 1.00 83.69 118 CYS A N 1
ATOM 959 C CA . CYS A 1 118 ? 6.308 -10.513 -3.984 1.00 83.69 118 CYS A CA 1
ATOM 960 C C . CYS A 1 118 ? 6.588 -10.589 -2.467 1.00 83.69 118 CYS A C 1
ATOM 962 O O . CYS A 1 118 ? 7.012 -9.597 -1.889 1.00 83.69 118 CYS A O 1
ATOM 964 N N . ASP A 1 119 ? 6.397 -11.749 -1.817 1.00 87.00 119 ASP A N 1
ATOM 965 C CA . ASP A 1 119 ? 6.819 -12.026 -0.435 1.00 87.00 119 ASP A CA 1
ATOM 966 C C . ASP A 1 119 ? 8.044 -12.941 -0.476 1.00 87.00 119 ASP A C 1
ATOM 968 O O . ASP A 1 119 ? 7.955 -14.148 -0.720 1.00 87.00 119 ASP A O 1
ATOM 972 N N . ASN A 1 120 ? 9.209 -12.345 -0.261 1.00 86.38 120 ASN A N 1
ATOM 973 C CA . ASN A 1 120 ? 10.490 -13.022 -0.250 1.00 86.38 120 ASN A CA 1
ATOM 974 C C . ASN A 1 120 ? 11.422 -12.383 0.790 1.00 86.38 120 ASN A C 1
ATOM 976 O O . ASN A 1 120 ? 11.072 -11.436 1.484 1.00 86.38 120 ASN A O 1
ATOM 980 N N . ARG A 1 121 ? 12.652 -12.887 0.917 1.00 88.88 121 ARG A N 1
ATOM 981 C CA . ARG A 1 121 ? 13.613 -12.401 1.922 1.00 88.88 121 ARG A CA 1
ATOM 982 C C . ARG A 1 121 ? 13.937 -10.898 1.821 1.00 88.88 121 ARG A C 1
ATOM 984 O O . ARG A 1 121 ? 14.338 -10.312 2.821 1.00 88.88 121 ARG A O 1
ATOM 991 N N . TYR A 1 122 ? 13.839 -10.315 0.632 1.00 84.69 122 TYR A N 1
ATOM 992 C CA . TYR A 1 122 ? 14.179 -8.922 0.342 1.00 84.69 122 TYR A CA 1
ATOM 993 C C . TYR A 1 122 ? 12.977 -7.980 0.440 1.00 84.69 122 TYR A C 1
ATOM 995 O O . TYR A 1 122 ? 13.171 -6.794 0.705 1.00 84.69 122 TYR A O 1
ATOM 1003 N N . THR A 1 123 ? 11.765 -8.501 0.249 1.00 82.69 123 THR A N 1
ATOM 1004 C CA . THR A 1 123 ? 10.508 -7.738 0.292 1.00 82.69 123 THR A CA 1
ATOM 1005 C C . THR A 1 123 ? 9.764 -7.887 1.617 1.00 82.69 123 THR A C 1
ATOM 1007 O O . THR A 1 123 ? 9.052 -6.982 2.039 1.00 82.69 123 THR A O 1
ATOM 1010 N N . ARG A 1 124 ? 9.975 -8.992 2.338 1.00 84.00 124 ARG A N 1
ATOM 1011 C CA . ARG A 1 124 ? 9.265 -9.261 3.585 1.00 84.00 124 ARG A CA 1
ATOM 1012 C C . ARG A 1 124 ? 9.606 -8.251 4.674 1.00 84.00 124 ARG A C 1
ATOM 1014 O O . ARG A 1 124 ? 10.772 -8.107 5.049 1.00 84.00 124 ARG A O 1
ATOM 1021 N N . CYS A 1 125 ? 8.575 -7.636 5.247 1.00 78.56 125 CYS A N 1
ATOM 1022 C CA . CYS A 1 125 ? 8.639 -6.727 6.390 1.00 78.56 125 CYS A CA 1
ATOM 1023 C C . CYS A 1 125 ? 9.648 -5.581 6.194 1.00 78.56 125 CYS A C 1
ATOM 1025 O O . CYS A 1 125 ? 10.239 -5.102 7.168 1.00 78.56 125 CYS A O 1
ATOM 1027 N N . ASN A 1 126 ? 9.876 -5.171 4.941 1.00 67.81 126 ASN A N 1
ATOM 1028 C CA . ASN A 1 126 ? 10.903 -4.205 4.553 1.00 67.81 126 ASN A CA 1
ATOM 1029 C C . ASN A 1 126 ? 10.384 -2.758 4.415 1.00 67.81 126 ASN A C 1
ATOM 1031 O O . ASN A 1 126 ? 11.160 -1.879 4.040 1.00 67.81 126 ASN A O 1
ATOM 1035 N N . ASN A 1 127 ? 9.115 -2.502 4.754 1.00 65.50 127 ASN A N 1
ATOM 1036 C CA . ASN A 1 127 ? 8.423 -1.212 4.624 1.00 65.50 127 ASN A CA 1
ATOM 1037 C C . ASN A 1 127 ? 8.086 -0.782 3.182 1.00 65.50 127 ASN A C 1
ATOM 1039 O O . ASN A 1 127 ? 7.793 0.390 2.958 1.00 65.50 127 ASN A O 1
ATOM 1043 N N . ILE A 1 128 ? 8.124 -1.694 2.212 1.00 67.75 128 ILE A N 1
ATOM 1044 C CA . ILE A 1 128 ? 7.703 -1.449 0.829 1.00 67.75 128 ILE A CA 1
ATOM 1045 C C . ILE A 1 128 ? 6.613 -2.457 0.508 1.00 67.75 128 ILE A C 1
ATOM 1047 O O . ILE A 1 128 ? 6.838 -3.651 0.640 1.00 67.75 128 ILE A O 1
ATOM 1051 N N . TRP A 1 129 ? 5.439 -1.994 0.096 1.00 68.44 129 TRP A N 1
ATOM 1052 C CA . TRP A 1 129 ? 4.361 -2.888 -0.299 1.00 68.44 129 TRP A CA 1
ATOM 1053 C C . TRP A 1 129 ? 4.629 -3.421 -1.703 1.00 68.44 129 TRP A C 1
ATOM 1055 O O . TRP A 1 129 ? 4.448 -2.707 -2.684 1.00 68.44 129 TRP A O 1
ATOM 1065 N N . ASN A 1 130 ? 4.992 -4.697 -1.792 1.00 73.62 130 ASN A N 1
ATOM 1066 C CA . ASN A 1 130 ? 5.218 -5.374 -3.068 1.00 73.62 130 ASN A CA 1
ATOM 1067 C C . ASN A 1 130 ? 4.109 -6.390 -3.396 1.00 73.62 130 ASN A C 1
ATOM 1069 O O . ASN A 1 130 ? 3.886 -6.710 -4.561 1.00 73.62 130 ASN A O 1
ATOM 1073 N N . CYS A 1 131 ? 3.398 -6.933 -2.396 1.00 74.50 131 CYS A N 1
ATOM 1074 C CA . CYS A 1 131 ? 2.371 -7.959 -2.622 1.00 74.50 131 CYS A CA 1
ATOM 1075 C C . CYS A 1 131 ? 0.945 -7.423 -2.627 1.00 74.50 131 CYS A C 1
ATOM 1077 O O . CYS A 1 131 ? 0.598 -6.653 -1.745 1.00 74.50 131 CYS A O 1
ATOM 1079 N N . PRO A 1 132 ? 0.023 -7.984 -3.431 1.00 67.88 132 PRO A N 1
ATOM 1080 C CA . PRO A 1 132 ? -1.408 -7.739 -3.262 1.00 67.88 132 PRO A CA 1
ATOM 1081 C C . PRO A 1 132 ? -1.851 -7.901 -1.798 1.00 67.88 132 PRO A C 1
ATOM 1083 O O . PRO A 1 132 ? -1.572 -8.927 -1.172 1.00 67.88 132 PRO A O 1
ATOM 1086 N N . LYS A 1 133 ? -2.565 -6.898 -1.269 1.00 62.44 133 LYS A N 1
ATOM 1087 C CA . LYS A 1 133 ? -3.035 -6.821 0.132 1.00 62.44 133 LYS A CA 1
ATOM 1088 C C . LYS A 1 133 ? -1.925 -6.713 1.195 1.00 62.44 133 LYS A C 1
ATOM 1090 O O . LYS A 1 133 ? -2.199 -6.972 2.365 1.00 62.44 133 LYS A O 1
ATOM 1095 N N . GLY A 1 134 ? -0.699 -6.360 0.803 1.00 64.38 134 GLY A N 1
ATOM 1096 C CA . GLY A 1 134 ? 0.422 -6.126 1.716 1.00 64.38 134 GLY A CA 1
ATOM 1097 C C . GLY A 1 134 ? 0.896 -7.386 2.438 1.00 64.38 134 GLY A C 1
ATOM 1098 O O . GLY A 1 134 ? 1.395 -7.306 3.559 1.00 64.38 134 GLY A O 1
ATOM 1099 N N . ASN A 1 135 ? 0.697 -8.566 1.837 1.00 75.69 135 ASN A N 1
ATOM 1100 C CA . ASN A 1 135 ? 1.045 -9.848 2.457 1.00 75.69 135 ASN A CA 1
ATOM 1101 C C . ASN A 1 135 ? 2.536 -9.969 2.807 1.00 75.69 135 ASN A C 1
ATOM 1103 O O . ASN A 1 135 ? 2.880 -10.666 3.755 1.00 75.69 135 ASN A O 1
ATOM 1107 N N . ASP A 1 136 ? 3.405 -9.289 2.065 1.00 71.06 136 ASP A N 1
ATOM 1108 C CA . ASP A 1 136 ? 4.837 -9.194 2.335 1.00 71.06 136 ASP A CA 1
ATOM 1109 C C . ASP A 1 136 ? 5.144 -8.413 3.619 1.00 71.06 136 ASP A C 1
ATOM 1111 O O . ASP A 1 136 ? 6.200 -8.599 4.206 1.00 71.06 136 ASP A O 1
ATOM 1115 N N . GLN A 1 137 ? 4.222 -7.594 4.124 1.00 72.75 137 GLN A N 1
ATOM 1116 C CA . GLN A 1 137 ? 4.395 -6.845 5.374 1.00 72.75 137 GLN A CA 1
ATOM 1117 C C . GLN A 1 137 ? 3.762 -7.545 6.590 1.00 72.75 137 GLN A C 1
ATOM 1119 O O . GLN A 1 137 ? 3.718 -6.983 7.690 1.00 72.75 137 GLN A O 1
ATOM 1124 N N . LEU A 1 138 ? 3.265 -8.774 6.415 1.00 72.25 138 LEU A N 1
ATOM 1125 C CA . LEU A 1 138 ? 2.724 -9.582 7.502 1.00 72.25 138 LEU A CA 1
ATOM 1126 C C . LEU A 1 138 ? 3.842 -10.431 8.149 1.00 72.25 138 LEU A C 1
ATOM 1128 O O . LEU A 1 138 ? 4.587 -11.097 7.429 1.00 72.25 138 LEU A O 1
ATOM 1132 N N . PRO A 1 139 ? 3.976 -10.415 9.491 1.00 60.69 139 PRO A N 1
ATOM 1133 C CA . PRO A 1 139 ? 4.987 -11.194 10.209 1.00 60.69 139 PRO A CA 1
ATOM 1134 C C . PRO A 1 139 ? 4.716 -12.705 10.235 1.00 60.69 139 PRO A C 1
ATOM 1136 O O . PRO A 1 139 ? 3.529 -13.110 10.258 1.00 60.69 139 PRO A O 1
#

Mean predicted aligned error: 11.78 Å

Solvent-accessible surface area (backbone atoms only — not comparable to full-atom values): 8544 Å² total; per-residue (Å²): 115,41,70,37,69,100,51,90,54,68,46,56,64,79,56,34,34,45,88,56,78,82,32,96,74,40,52,33,62,60,45,62,61,42,59,76,68,73,58,89,64,45,46,63,53,64,91,88,48,65,43,24,37,25,62,71,55,46,66,65,89,54,72,80,39,101,80,25,63,56,48,49,70,55,75,69,76,71,80,56,69,47,92,66,90,51,76,61,53,49,36,45,84,54,79,49,42,70,71,44,82,54,95,96,37,80,41,43,50,63,49,75,42,88,82,47,58,37,61,36,93,58,22,41,67,61,84,53,82,41,24,86,92,39,58,14,63,58,134

Radius of gyration: 18.15 Å; Cα contacts (8 Å, |Δi|>4): 212; chains: 1; bounding box: 43×35×50 Å